Protein AF-A0A0L0F702-F1 (afdb_monomer)

Structure (mmCIF, N/CA/C/O backbone):
data_AF-A0A0L0F702-F1
#
_entry.id   AF-A0A0L0F702-F1
#
loop_
_atom_site.group_PDB
_atom_site.id
_atom_site.type_symbol
_atom_site.label_atom_id
_atom_site.label_alt_id
_atom_site.label_comp_id
_atom_site.label_asym_id
_atom_site.label_entity_id
_atom_site.label_seq_id
_atom_site.pdbx_PDB_ins_code
_atom_site.Cartn_x
_atom_site.Cartn_y
_atom_site.Cartn_z
_atom_site.occupancy
_atom_site.B_iso_or_equiv
_atom_site.auth_seq_id
_atom_site.auth_comp_id
_atom_site.auth_asym_id
_atom_site.auth_atom_id
_atom_site.pdbx_PDB_model_num
ATOM 1 N N . MET A 1 1 ? -3.376 0.771 -12.909 1.00 81.12 1 MET A N 1
ATOM 2 C CA . MET A 1 1 ? -2.014 0.949 -13.455 1.00 81.12 1 MET A CA 1
ATOM 3 C C . MET A 1 1 ? -1.807 2.422 -13.765 1.00 81.12 1 MET A C 1
ATOM 5 O O . MET A 1 1 ? -2.742 3.019 -14.291 1.00 81.12 1 MET A O 1
ATOM 9 N N . GLY A 1 2 ? -0.651 3.017 -13.471 1.00 87.19 2 GLY A N 1
ATOM 10 C CA . GLY A 1 2 ? -0.374 4.397 -13.888 1.00 87.19 2 GLY A CA 1
ATOM 11 C C . GLY A 1 2 ? 1.036 4.863 -13.546 1.00 87.19 2 GLY A C 1
ATOM 12 O O . GLY A 1 2 ? 1.457 4.710 -12.416 1.00 87.19 2 GLY A O 1
ATOM 13 N N . GLY A 1 3 ? 1.741 5.511 -14.474 1.00 85.19 3 GLY A N 1
ATOM 14 C CA . GLY A 1 3 ? 3.206 5.660 -14.402 1.00 85.19 3 GLY A CA 1
ATOM 15 C C . GLY A 1 3 ? 3.811 6.533 -13.291 1.00 85.19 3 GLY A C 1
ATOM 16 O O . GLY A 1 3 ? 5.007 6.780 -13.320 1.00 85.19 3 GLY A O 1
ATOM 17 N N . SER A 1 4 ? 3.039 7.040 -12.326 1.00 90.62 4 SER A N 1
ATOM 18 C CA . SER A 1 4 ? 3.587 7.780 -11.180 1.00 90.62 4 SER A CA 1
ATOM 19 C C . SER A 1 4 ? 3.358 7.005 -9.886 1.00 90.62 4 SER A C 1
ATOM 21 O O . SER A 1 4 ? 2.211 6.870 -9.446 1.00 90.62 4 SER A O 1
ATOM 23 N N . CYS A 1 5 ? 4.445 6.576 -9.235 1.00 89.38 5 CYS A N 1
ATOM 24 C CA . CYS A 1 5 ? 4.420 5.838 -7.964 1.00 89.38 5 CYS A CA 1
ATOM 25 C C . CYS A 1 5 ? 3.586 6.562 -6.898 1.00 89.38 5 CYS A C 1
ATOM 27 O O . CYS A 1 5 ? 2.707 5.976 -6.267 1.00 89.38 5 CYS A O 1
ATOM 29 N N . ASN A 1 6 ? 3.768 7.881 -6.769 1.00 91.25 6 ASN A N 1
ATOM 30 C CA . ASN A 1 6 ? 3.018 8.704 -5.817 1.00 91.25 6 ASN A CA 1
ATOM 31 C C . ASN A 1 6 ? 1.510 8.718 -6.094 1.00 91.25 6 ASN A C 1
ATOM 33 O O . ASN A 1 6 ? 0.710 8.743 -5.156 1.00 91.25 6 ASN A O 1
ATOM 37 N N . ARG A 1 7 ? 1.104 8.696 -7.369 1.00 92.06 7 ARG A N 1
ATOM 38 C CA . ARG A 1 7 ? -0.315 8.648 -7.741 1.00 92.06 7 ARG A CA 1
ATOM 39 C C . ARG A 1 7 ? -0.919 7.297 -7.374 1.00 92.06 7 ARG A C 1
ATOM 41 O O . ARG A 1 7 ? -1.999 7.262 -6.793 1.00 92.06 7 ARG A O 1
ATOM 48 N N . MET A 1 8 ? -0.202 6.209 -7.645 1.00 94.00 8 MET A N 1
ATOM 49 C CA . MET A 1 8 ? -0.666 4.850 -7.352 1.00 94.00 8 MET A CA 1
ATOM 50 C C . MET A 1 8 ? -0.692 4.536 -5.855 1.00 94.00 8 MET A C 1
ATOM 52 O O . MET A 1 8 ? -1.603 3.847 -5.393 1.00 94.00 8 MET A O 1
ATOM 56 N 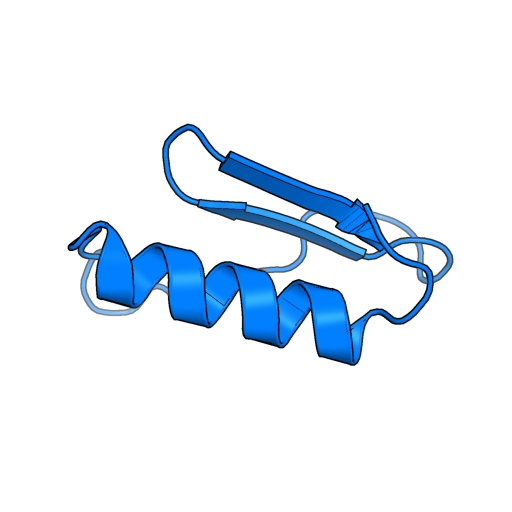N . ARG A 1 9 ? 0.226 5.119 -5.076 1.00 92.81 9 ARG A N 1
ATOM 57 C CA . ARG A 1 9 ? 0.180 5.084 -3.610 1.00 92.81 9 ARG A CA 1
ATOM 58 C C . ARG A 1 9 ? -1.056 5.797 -3.062 1.00 92.81 9 ARG A C 1
ATOM 60 O O . ARG A 1 9 ? -1.772 5.231 -2.240 1.00 92.81 9 ARG A O 1
ATOM 67 N N . LYS A 1 10 ? -1.327 7.025 -3.524 1.00 93.88 10 LYS A N 1
ATOM 68 C CA . LYS A 1 10 ? -2.527 7.785 -3.120 1.00 93.88 10 LYS A CA 1
ATOM 69 C C . LYS A 1 10 ? -3.807 7.052 -3.505 1.00 93.88 10 LYS A C 1
ATOM 71 O O . LYS A 1 10 ? -4.707 6.944 -2.684 1.00 93.88 10 LYS A O 1
ATOM 76 N N . PHE A 1 11 ? -3.850 6.494 -4.713 1.00 93.81 11 PHE A N 1
ATOM 77 C CA . PHE A 1 11 ? -4.970 5.683 -5.178 1.00 93.81 11 PHE A CA 1
ATOM 78 C C . PHE A 1 11 ? -5.221 4.477 -4.264 1.00 93.81 11 PHE A C 1
ATOM 80 O O . PHE A 1 11 ? -6.353 4.243 -3.855 1.00 93.81 11 PHE A O 1
ATOM 87 N N . ALA A 1 12 ? -4.171 3.746 -3.881 1.00 93.00 12 ALA A N 1
ATOM 88 C CA . ALA A 1 12 ? -4.302 2.610 -2.975 1.00 93.00 12 ALA A CA 1
ATOM 89 C C . ALA A 1 12 ? -4.836 3.026 -1.588 1.00 93.00 12 ALA A C 1
ATOM 91 O O . ALA A 1 12 ? -5.716 2.357 -1.052 1.00 93.00 12 ALA A O 1
ATOM 92 N N . ALA A 1 13 ? -4.377 4.159 -1.045 1.00 92.38 13 ALA A N 1
ATOM 93 C CA . ALA A 1 13 ? -4.896 4.704 0.212 1.00 92.38 13 ALA A CA 1
ATOM 94 C C . ALA A 1 13 ? -6.378 5.121 0.111 1.00 92.38 13 ALA A C 1
ATOM 96 O O . ALA A 1 13 ? -7.166 4.812 0.999 1.00 92.38 13 ALA A O 1
ATOM 97 N N . GLN A 1 14 ? -6.781 5.753 -0.996 1.00 93.69 14 GLN A N 1
ATOM 98 C CA . GLN A 1 14 ? -8.181 6.125 -1.239 1.00 93.69 14 GLN A CA 1
ATOM 99 C C . GLN A 1 14 ? -9.092 4.899 -1.380 1.00 93.69 14 GLN A C 1
ATOM 101 O O . GLN A 1 14 ? -10.205 4.884 -0.855 1.00 93.69 14 GLN A O 1
ATOM 106 N N . ILE A 1 15 ? -8.628 3.850 -2.068 1.00 92.88 15 ILE A N 1
ATOM 107 C CA . ILE A 1 15 ? -9.348 2.571 -2.176 1.00 92.88 15 ILE A CA 1
ATOM 108 C C . ILE A 1 15 ? -9.528 1.950 -0.791 1.00 92.88 15 ILE A C 1
ATOM 110 O O . ILE A 1 15 ? -10.604 1.462 -0.469 1.00 92.88 15 ILE A O 1
ATOM 114 N N . GLN A 1 16 ? -8.487 1.981 0.039 1.00 91.44 16 GLN A N 1
ATOM 115 C CA . GLN A 1 16 ? -8.541 1.431 1.387 1.00 91.44 16 GLN A CA 1
ATOM 116 C C . GLN A 1 16 ? -9.619 2.118 2.244 1.00 91.44 16 GLN A C 1
ATOM 118 O O . GLN A 1 16 ? -10.396 1.434 2.911 1.00 91.44 16 GLN A O 1
ATOM 123 N N . GLU A 1 17 ? -9.682 3.451 2.195 1.00 91.56 17 GLU A N 1
ATOM 124 C CA . GLU A 1 17 ? -10.675 4.257 2.912 1.00 91.56 17 GLU A CA 1
ATOM 125 C C . GLU A 1 17 ? -12.094 4.028 2.370 1.00 91.56 17 GLU A C 1
ATOM 127 O O . GLU A 1 17 ? -13.004 3.699 3.129 1.00 91.56 17 GLU A O 1
ATOM 132 N N . SER A 1 18 ? -12.272 4.121 1.050 1.00 90.88 18 SER A N 1
ATOM 133 C CA . SER A 1 18 ? -13.581 3.973 0.394 1.00 90.88 18 SER A CA 1
ATOM 134 C C . SER A 1 18 ? -14.164 2.562 0.4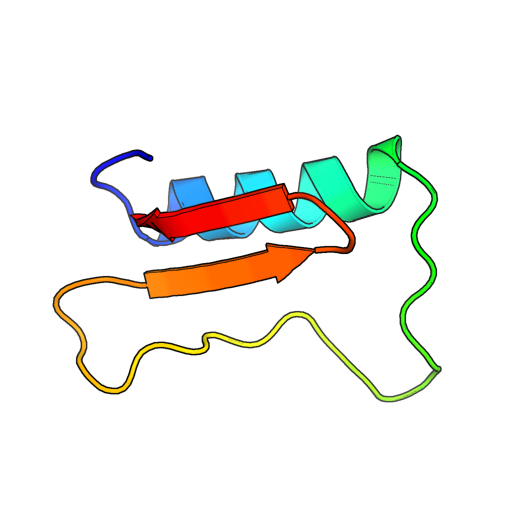90 1.00 90.88 18 SER A C 1
ATOM 136 O O . SER A 1 18 ? -15.375 2.412 0.625 1.00 90.88 18 SER A O 1
ATOM 138 N N . ALA A 1 19 ? -13.324 1.525 0.465 1.00 87.75 19 ALA A N 1
ATOM 139 C CA . ALA A 1 19 ? -13.751 0.139 0.638 1.00 87.75 19 ALA A CA 1
ATOM 140 C C . ALA A 1 19 ? -13.925 -0.261 2.116 1.00 87.75 19 ALA A C 1
ATOM 142 O O . ALA A 1 19 ? -14.306 -1.397 2.398 1.00 87.75 19 ALA A O 1
ATOM 143 N N . GLY A 1 20 ? -13.623 0.633 3.068 1.00 86.25 20 GLY A N 1
ATOM 144 C CA . GLY A 1 20 ? -13.730 0.355 4.503 1.00 86.25 20 GLY A CA 1
ATOM 145 C C . GLY A 1 20 ? -12.785 -0.748 4.992 1.00 86.25 20 GLY A C 1
ATOM 146 O O . GLY A 1 20 ? -13.057 -1.398 6.006 1.00 86.25 20 GLY A O 1
ATOM 147 N N . ILE A 1 21 ? -11.680 -0.987 4.279 1.00 86.12 21 ILE A N 1
ATOM 148 C CA . ILE A 1 21 ? -10.720 -2.038 4.621 1.00 86.12 21 ILE A CA 1
ATOM 149 C C . ILE A 1 21 ? -9.873 -1.549 5.795 1.00 86.12 21 ILE A C 1
ATOM 151 O O . ILE A 1 21 ? -8.994 -0.694 5.659 1.00 86.12 21 ILE A O 1
ATOM 155 N N . LYS A 1 22 ? -10.135 -2.111 6.975 1.00 83.12 22 LYS A N 1
ATOM 156 C CA . LYS A 1 22 ? -9.351 -1.833 8.179 1.00 83.12 22 LYS A CA 1
ATOM 157 C C . LYS A 1 22 ? -8.051 -2.627 8.129 1.00 83.12 22 LYS A C 1
ATOM 159 O O . LYS A 1 22 ? -8.072 -3.855 8.138 1.00 83.12 22 LYS A O 1
ATOM 164 N N . ILE A 1 23 ? -6.925 -1.923 8.099 1.00 81.62 23 ILE A N 1
ATOM 165 C CA . ILE A 1 23 ? -5.620 -2.536 8.360 1.00 81.62 23 ILE A CA 1
ATOM 166 C C . ILE A 1 23 ? -5.495 -2.767 9.873 1.00 81.62 23 ILE A C 1
ATOM 168 O O . ILE A 1 23 ? -5.946 -1.917 10.648 1.00 81.62 23 ILE A O 1
ATOM 172 N N . PRO A 1 24 ? -4.909 -3.892 10.314 1.00 84.56 24 PRO A N 1
ATOM 173 C CA . PRO A 1 24 ? -4.620 -4.122 11.723 1.00 84.56 24 PRO A CA 1
ATOM 174 C C . PRO A 1 24 ? -3.819 -2.971 12.338 1.00 84.56 24 PRO A C 1
ATOM 176 O O . PRO A 1 24 ? -2.947 -2.383 11.689 1.00 84.56 24 PRO A O 1
ATOM 179 N N . THR A 1 25 ? -4.085 -2.667 13.605 1.00 82.69 25 THR A N 1
ATOM 180 C CA . THR A 1 25 ? -3.361 -1.630 14.346 1.00 82.69 25 THR A CA 1
ATOM 181 C C . THR A 1 25 ? -1.855 -1.904 14.312 1.00 82.69 25 THR A C 1
ATOM 183 O O . THR A 1 25 ? -1.420 -3.015 14.605 1.00 82.69 25 THR A O 1
ATOM 186 N N . GLY A 1 26 ? -1.060 -0.898 13.936 1.00 83.81 26 GLY A N 1
ATOM 187 C CA . GLY A 1 26 ? 0.397 -1.023 13.791 1.00 83.81 26 GLY A CA 1
ATOM 188 C C . GLY A 1 26 ? 0.872 -1.478 12.407 1.00 83.81 26 GLY A C 1
ATO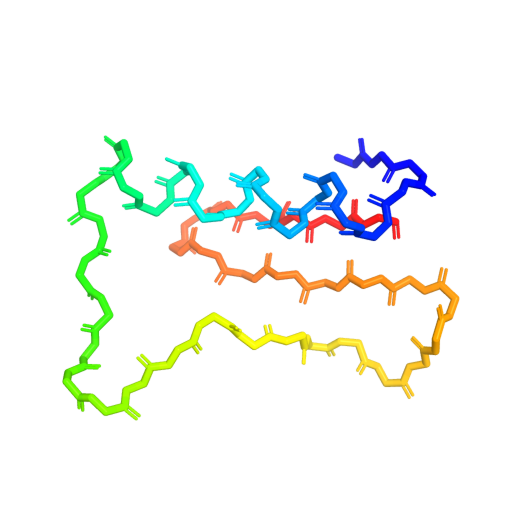M 189 O O . GLY A 1 26 ? 2.076 -1.573 12.187 1.00 83.81 26 GLY A O 1
ATOM 190 N N . THR A 1 27 ? -0.040 -1.716 11.459 1.00 84.44 27 THR A N 1
ATOM 191 C CA . THR A 1 27 ? 0.308 -1.998 10.059 1.00 84.44 27 THR A CA 1
ATOM 192 C C . THR A 1 27 ? -0.047 -0.823 9.153 1.00 84.44 27 THR A C 1
ATOM 194 O O . THR A 1 27 ? -0.974 -0.061 9.425 1.00 84.44 27 THR A O 1
ATOM 197 N N . ALA A 1 28 ? 0.714 -0.662 8.073 1.00 86.31 28 ALA A N 1
ATOM 198 C CA . ALA A 1 28 ? 0.519 0.393 7.090 1.00 86.31 28 ALA A CA 1
ATOM 199 C C . ALA A 1 28 ? 0.653 -0.160 5.670 1.00 86.31 28 ALA A C 1
ATOM 201 O O . ALA A 1 28 ? 1.207 -1.237 5.443 1.00 86.31 28 ALA A O 1
ATOM 202 N N . LEU A 1 29 ? 0.146 0.608 4.710 1.00 86.00 29 LEU A N 1
ATOM 203 C CA . LEU A 1 29 ? 0.228 0.304 3.289 1.00 86.00 29 LEU A CA 1
ATOM 204 C C . LEU A 1 29 ? 1.704 0.293 2.848 1.00 86.00 29 LEU A C 1
ATOM 206 O O . LEU A 1 29 ? 2.381 1.322 2.918 1.00 86.00 29 LEU A O 1
ATOM 210 N N . CYS A 1 30 ? 2.198 -0.873 2.432 1.00 88.94 30 CYS A N 1
ATOM 211 C CA . CYS A 1 30 ? 3.602 -1.102 2.092 1.00 88.94 30 CYS A CA 1
ATOM 212 C C . CYS A 1 30 ? 3.773 -1.347 0.591 1.00 88.94 30 CYS A C 1
ATOM 214 O O . CYS A 1 30 ? 2.885 -1.920 -0.046 1.00 88.94 30 CYS A O 1
ATOM 216 N N . ASP A 1 31 ? 4.909 -0.912 0.048 1.00 91.31 31 ASP A N 1
ATOM 217 C CA . ASP A 1 31 ? 5.307 -1.250 -1.314 1.00 91.31 31 ASP A CA 1
ATOM 218 C C . ASP A 1 31 ? 5.817 -2.697 -1.352 1.00 91.31 31 ASP A C 1
ATOM 220 O O . ASP A 1 31 ? 6.654 -3.097 -0.544 1.00 91.31 31 ASP A O 1
ATOM 224 N N . LEU A 1 32 ? 5.265 -3.487 -2.265 1.00 91.62 32 LEU A N 1
ATOM 225 C CA . LEU A 1 32 ? 5.586 -4.896 -2.484 1.00 91.62 32 LEU A CA 1
ATOM 226 C C . LEU A 1 32 ? 6.651 -5.082 -3.566 1.00 91.62 32 LEU A C 1
ATOM 228 O O . LEU A 1 32 ? 7.070 -6.213 -3.819 1.00 91.62 32 LEU A O 1
ATOM 232 N N . SER A 1 33 ? 7.046 -4.013 -4.256 1.00 89.50 33 SER A N 1
ATOM 233 C CA . SER A 1 33 ? 8.049 -4.118 -5.301 1.00 89.50 33 SER A CA 1
ATOM 234 C C . SER A 1 33 ? 9.444 -4.378 -4.729 1.00 89.50 33 SER A C 1
ATOM 236 O O . SER A 1 33 ? 9.806 -3.944 -3.638 1.00 89.50 33 SER A O 1
ATOM 238 N N . THR A 1 34 ? 10.250 -5.114 -5.492 1.00 88.31 34 THR A N 1
ATOM 239 C CA . THR A 1 34 ? 11.662 -5.378 -5.175 1.00 88.31 34 THR A CA 1
ATOM 240 C C . THR A 1 34 ? 12.609 -4.379 -5.837 1.00 88.31 34 THR A C 1
ATOM 242 O O . THR A 1 34 ? 13.787 -4.329 -5.496 1.00 88.31 34 THR A O 1
ATOM 245 N N . THR A 1 35 ? 12.110 -3.595 -6.797 1.00 85.12 35 THR A N 1
ATOM 246 C CA . THR A 1 35 ? 12.883 -2.625 -7.581 1.00 85.12 35 THR A CA 1
ATOM 247 C C . THR A 1 35 ? 12.155 -1.290 -7.631 1.00 85.12 35 THR A C 1
ATOM 249 O O . THR A 1 35 ? 10.930 -1.263 -7.631 1.00 85.12 35 THR A O 1
ATOM 252 N N . ASP A 1 36 ? 12.895 -0.203 -7.794 1.00 82.88 36 ASP A N 1
ATOM 253 C CA . ASP A 1 36 ? 12.407 1.178 -7.898 1.00 82.88 36 ASP A CA 1
ATOM 254 C C . ASP A 1 36 ? 11.638 1.505 -9.194 1.00 82.88 36 ASP A C 1
ATOM 256 O O . ASP A 1 36 ? 10.963 2.530 -9.270 1.00 82.88 36 ASP A O 1
ATOM 260 N N . ARG A 1 37 ? 11.707 0.639 -10.214 1.00 85.88 37 ARG A N 1
ATOM 261 C CA . ARG A 1 37 ? 11.041 0.850 -11.516 1.00 85.88 37 ARG A CA 1
ATOM 262 C C . ARG A 1 37 ? 9.516 0.852 -11.451 1.00 85.88 37 ARG A C 1
ATOM 264 O O . ARG A 1 37 ? 8.881 1.528 -12.254 1.00 85.88 37 ARG A O 1
ATOM 271 N N . TYR A 1 38 ? 8.949 0.074 -10.538 1.00 89.50 38 TYR A N 1
ATOM 272 C CA . TYR A 1 38 ? 7.510 -0.069 -10.363 1.00 89.50 38 TYR A CA 1
ATOM 273 C C . TYR A 1 38 ? 7.214 -0.114 -8.869 1.00 89.50 38 TYR A C 1
ATOM 275 O O . TYR A 1 38 ? 7.943 -0.762 -8.126 1.00 89.50 38 TYR A O 1
ATOM 283 N N . S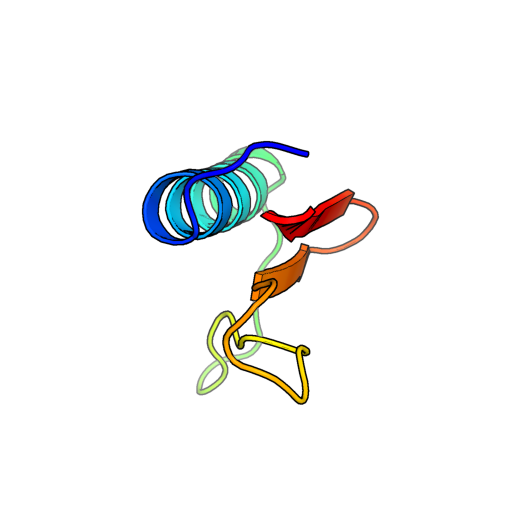ER A 1 39 ? 6.139 0.530 -8.431 1.00 91.38 39 SER A N 1
ATOM 284 C CA . SER A 1 39 ? 5.631 0.428 -7.061 1.00 91.38 39 SER A CA 1
ATOM 285 C C . SER A 1 39 ? 4.345 -0.376 -7.064 1.00 91.38 39 SER A C 1
ATOM 287 O O . SER A 1 39 ? 3.459 -0.119 -7.880 1.00 91.38 39 SER A O 1
ATOM 289 N N . MET A 1 40 ? 4.225 -1.339 -6.155 1.00 94.19 40 MET A N 1
ATOM 290 C CA . MET A 1 40 ? 3.083 -2.241 -6.067 1.00 94.19 40 MET A CA 1
ATOM 291 C C . MET A 1 40 ? 2.456 -2.185 -4.680 1.00 94.19 40 MET A C 1
ATOM 293 O O . MET A 1 40 ? 3.088 -2.481 -3.676 1.00 94.19 40 MET A O 1
ATOM 297 N N . TYR A 1 41 ? 1.163 -1.893 -4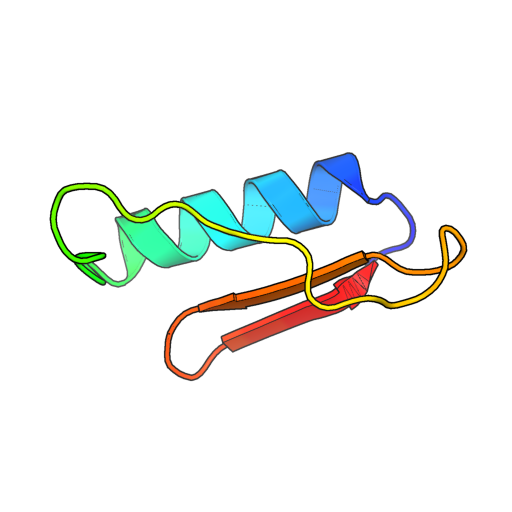.627 1.00 93.50 41 TYR A N 1
ATOM 298 C CA . TYR A 1 41 ? 0.389 -1.856 -3.397 1.00 93.50 41 TYR A CA 1
ATOM 299 C C . TYR A 1 41 ? -0.824 -2.774 -3.520 1.00 93.50 41 TYR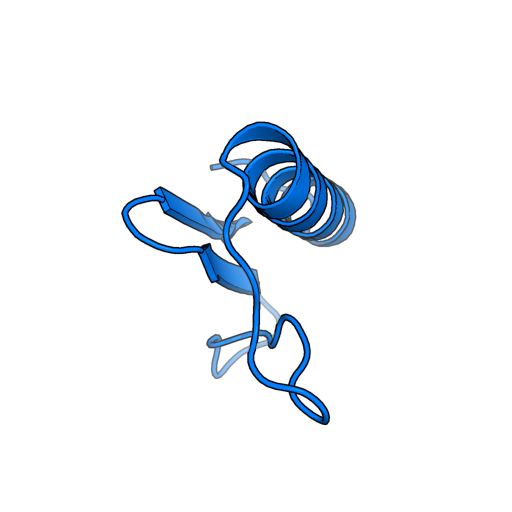 A C 1
ATOM 301 O O . TYR A 1 41 ? -1.602 -2.667 -4.472 1.00 93.50 41 TYR A O 1
ATOM 309 N N . LYS A 1 42 ? -1.016 -3.661 -2.543 1.00 92.06 42 LYS A N 1
ATOM 310 C CA . LYS A 1 42 ? -2.178 -4.554 -2.477 1.00 92.06 42 LYS A CA 1
ATOM 311 C C . LYS A 1 42 ? -3.134 -4.090 -1.384 1.00 92.06 42 LYS A C 1
ATOM 313 O O . LYS A 1 42 ? -2.731 -3.946 -0.233 1.00 92.06 42 LYS A O 1
ATOM 318 N N . VAL A 1 43 ? -4.401 -3.897 -1.743 1.00 91.31 43 VAL A N 1
ATOM 319 C CA . VAL A 1 43 ? -5.463 -3.448 -0.834 1.00 91.31 43 VAL A CA 1
ATOM 320 C C . VAL A 1 43 ? -6.688 -4.332 -1.036 1.00 91.31 43 VAL A C 1
ATOM 322 O O . VAL A 1 43 ? -7.427 -4.168 -2.005 1.00 91.31 43 VAL A O 1
ATOM 325 N N . GLY A 1 44 ? -6.894 -5.305 -0.145 1.00 87.50 44 GLY A N 1
ATOM 326 C CA . GLY A 1 44 ? -7.961 -6.300 -0.296 1.00 87.50 44 GLY A CA 1
ATOM 327 C C . GLY A 1 44 ? -7.890 -7.005 -1.656 1.00 87.50 44 GLY A C 1
ATOM 328 O O . GLY A 1 44 ? -6.888 -7.651 -1.970 1.00 87.50 44 GLY A O 1
ATOM 329 N N . ASN A 1 45 ? -8.938 -6.828 -2.467 1.00 90.69 45 ASN A N 1
ATOM 330 C CA . ASN A 1 45 ? -9.065 -7.405 -3.812 1.00 90.69 45 ASN A CA 1
ATOM 331 C C . ASN A 1 45 ? -8.533 -6.489 -4.932 1.00 90.69 45 ASN A C 1
ATOM 333 O O . ASN A 1 45 ? -8.674 -6.814 -6.108 1.00 90.6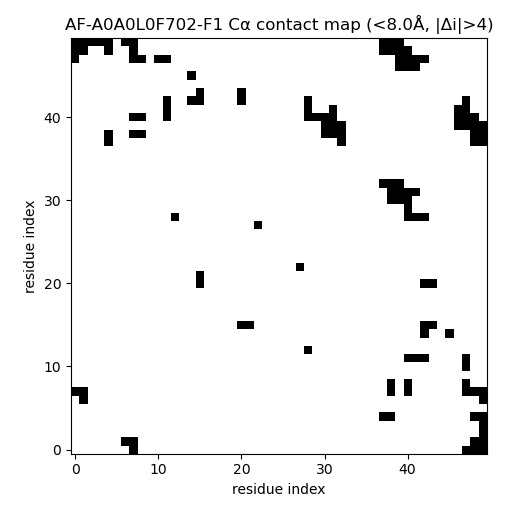9 45 ASN A O 1
ATOM 337 N N . VAL A 1 46 ? -7.941 -5.341 -4.590 1.00 91.94 46 VAL A N 1
ATOM 338 C CA . VAL A 1 46 ? -7.402 -4.369 -5.548 1.00 91.94 46 VAL A CA 1
ATOM 339 C C . VAL A 1 46 ? -5.876 -4.405 -5.529 1.00 91.94 46 VAL A C 1
ATOM 341 O O . VAL A 1 46 ? -5.246 -4.362 -4.470 1.00 91.94 46 VAL A O 1
ATOM 344 N N . LEU A 1 47 ? -5.280 -4.442 -6.722 1.00 93.00 47 LEU A N 1
ATOM 345 C CA . LEU A 1 47 ? -3.839 -4.334 -6.926 1.00 93.00 47 LEU A CA 1
ATOM 346 C C . LEU A 1 47 ? -3.519 -3.024 -7.659 1.00 93.00 47 LEU A C 1
ATOM 348 O O . LEU A 1 47 ? -3.947 -2.801 -8.791 1.00 93.00 47 LEU A O 1
ATOM 352 N N . SER A 1 48 ? -2.779 -2.145 -6.991 1.00 92.19 48 SER A N 1
ATOM 353 C CA . SER A 1 48 ? -2.342 -0.847 -7.500 1.00 92.19 48 SER A CA 1
ATOM 354 C C . SER A 1 48 ? -0.874 -0.943 -7.899 1.00 92.19 48 SER A C 1
ATOM 356 O O . SER A 1 48 ? -0.032 -1.223 -7.055 1.00 92.19 48 SER A O 1
ATOM 358 N N . ILE A 1 49 ? -0.561 -0.730 -9.177 1.00 93.19 49 ILE A N 1
ATOM 359 C CA . ILE A 1 49 ? 0.814 -0.765 -9.693 1.00 93.19 49 ILE A CA 1
ATOM 360 C C . ILE A 1 49 ? 1.077 0.527 -10.463 1.00 93.19 49 ILE A C 1
ATOM 362 O O . ILE A 1 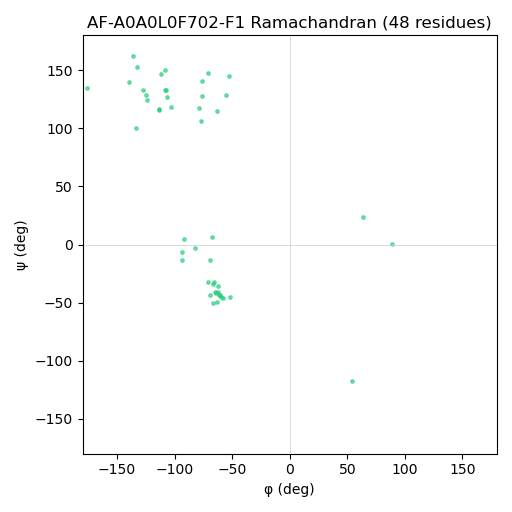49 ? 0.227 0.933 -11.273 1.00 93.19 49 ILE A O 1
ATOM 366 N N . SER A 1 50 ? 2.217 1.170 -10.208 1.00 89.88 50 SER A N 1
ATOM 367 C CA . SER A 1 50 ? 2.743 2.234 -11.072 1.00 89.88 50 SER A CA 1
ATOM 368 C C . SER A 1 50 ? 3.705 1.687 -12.082 1.00 89.88 50 SER A C 1
ATOM 370 O O . SER A 1 50 ? 4.559 0.931 -11.580 1.00 89.88 50 SER A O 1
#

Secondary structure (DSSP, 8-state):
--S-HHHHHHHHHHHHHHTT-PPPTT-------S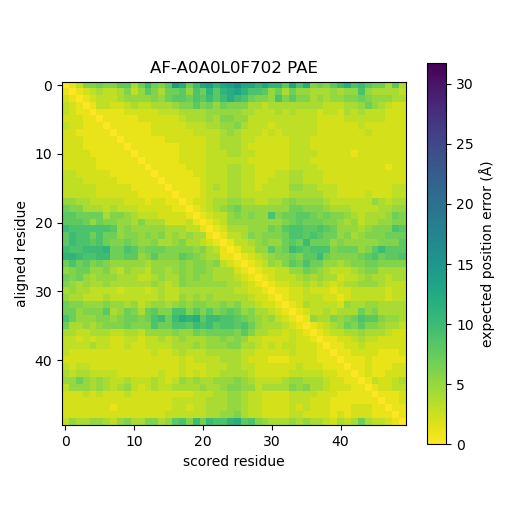STT--EEEETTEEEE-

InterPro domains:
  IPR035994 Nucleoside phosphorylase superfamily [G3DSA:3.40.50.1580] (1-50)

Sequence (50 aa):
MGGSCNRMRKFAAQIQESAGIKIPTGTALCDLSTTDRYSMYKVGNVLSIS

Organism: NCBI:txid667725

pLDDT: mean 89.27, std 3.72, range [81.12, 94.19]

Solvent-accessible surface area (backbone atoms only — not comparable to full-atom values): 3090 Å² total; per-residue (Å²): 113,44,91,44,50,71,57,30,52,51,49,44,54,51,49,29,61,76,70,65,59,78,69,60,91,95,60,76,95,56,74,73,48,95,52,92,89,36,42,30,37,79,47,92,97,44,76,30,35,37

Mean predicted aligned error: 3.73 Å

Foldseek 3Di:
DDQDLVVLVVVLVVCQVVVVPDDPPPDDFDFPDPDPRKTWTDRPVDIGMD

Radius of gyration: 10.58 Å; Cα contacts (8 Å, |Δi|>4): 66; chains: 1; bounding box: 27×16×29 Å

Nearest PDB structures (foldseek):
  3eue-assembly1_A  TM=8.602E-01  e=1.991E-02  Homo sapiens
  5zyh-assembly1_A  TM=3.962E-01  e=3.366E+00  Homo sapiens
  7tpt-assembly1_D  TM=2.894E-01  e=8.289E+00  Bos taurus